Protein AF-A0A965CK87-F1 (afdb_monomer_lite)

Secondary structure (DSSP, 8-state):
-HHHHHHHHHHHHHHHHT-SS--HHHHHHHHHHHHHHHHHTT--HHHHHHHHHHHHHHHHHS---TTS-HHHHHHHHHHHHHHHHH-TT---

Radius of gyration: 13.01 Å; chains: 1; bounding box: 31×28×31 Å

Structure (mmCIF, N/CA/C/O backbone):
data_AF-A0A965CK87-F1
#
_entry.id   AF-A0A965CK87-F1
#
loop_
_atom_site.group_PDB
_atom_site.id
_atom_site.type_symbol
_atom_site.label_atom_id
_atom_site.label_alt_id
_atom_site.label_comp_id
_atom_site.label_asym_id
_atom_site.label_entity_id
_atom_site.label_seq_id
_atom_site.pdbx_PDB_ins_code
_atom_site.Cartn_x
_atom_site.Cartn_y
_atom_site.Cartn_z
_atom_site.occupancy
_atom_site.B_iso_or_equiv
_atom_site.auth_seq_id
_atom_site.auth_comp_id
_atom_site.auth_asym_id
_atom_site.auth_atom_id
_atom_site.pdbx_PDB_model_num
ATOM 1 N N . MET A 1 1 ? 18.235 2.327 -3.828 1.00 57.19 1 MET A N 1
ATOM 2 C CA . MET A 1 1 ? 16.949 2.241 -4.556 1.00 57.19 1 MET A CA 1
ATOM 3 C C . MET A 1 1 ? 15.930 1.413 -3.782 1.00 57.19 1 MET A C 1
ATOM 5 O O . MET A 1 1 ? 14.880 1.942 -3.448 1.00 57.19 1 MET A O 1
ATOM 9 N N . PHE A 1 2 ? 16.246 0.160 -3.425 1.00 71.00 2 PHE A N 1
ATOM 10 C CA . PHE A 1 2 ? 15.324 -0.690 -2.658 1.00 71.00 2 PHE A CA 1
ATOM 11 C C . PHE A 1 2 ? 15.146 -0.237 -1.195 1.00 71.00 2 PHE A C 1
ATOM 13 O O . PHE A 1 2 ? 14.025 -0.196 -0.710 1.00 71.00 2 PHE A O 1
ATOM 20 N N . GLU A 1 3 ? 16.214 0.203 -0.516 1.00 76.00 3 GLU A N 1
ATOM 21 C CA . GLU A 1 3 ? 16.126 0.726 0.865 1.00 76.00 3 GLU A CA 1
ATOM 22 C C . GLU A 1 3 ? 15.224 1.964 0.976 1.00 76.00 3 GLU A C 1
ATOM 24 O O . GLU A 1 3 ? 14.336 2.008 1.819 1.00 76.00 3 GLU A O 1
ATOM 29 N N . SER A 1 4 ? 15.358 2.927 0.058 1.00 80.19 4 SER A N 1
ATOM 30 C CA . SER A 1 4 ? 14.514 4.131 0.037 1.00 80.19 4 SER A CA 1
A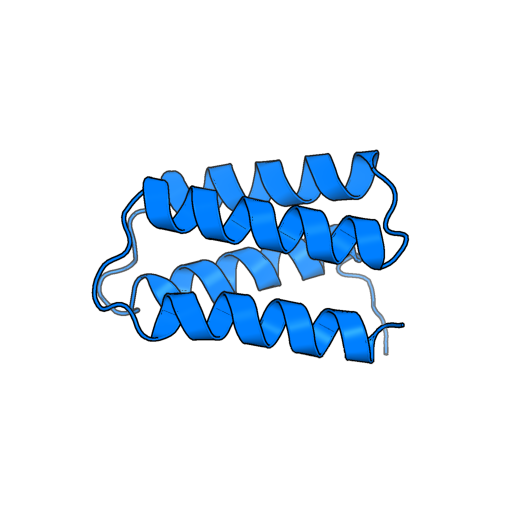TOM 31 C C . SER A 1 4 ? 13.032 3.828 -0.205 1.00 80.19 4 SER A C 1
ATOM 33 O O . SER A 1 4 ? 12.168 4.554 0.287 1.00 80.19 4 SER A O 1
ATOM 35 N N . LEU A 1 5 ? 12.728 2.765 -0.957 1.00 80.31 5 LEU A N 1
ATOM 36 C CA . LEU A 1 5 ? 11.362 2.278 -1.141 1.00 80.31 5 LEU A CA 1
ATOM 37 C C . LEU A 1 5 ? 10.856 1.594 0.135 1.00 80.31 5 LEU A C 1
ATOM 39 O O . LEU A 1 5 ? 9.757 1.904 0.595 1.00 80.31 5 LEU A O 1
ATOM 43 N N . SER A 1 6 ? 11.669 0.716 0.728 1.00 83.75 6 SER A N 1
ATOM 44 C CA . SER A 1 6 ? 11.356 0.021 1.980 1.00 83.75 6 SER A CA 1
ATOM 45 C C . SER A 1 6 ? 11.064 0.990 3.123 1.00 83.75 6 SER A C 1
ATOM 47 O O . SER A 1 6 ? 10.068 0.810 3.825 1.00 83.75 6 SER A O 1
ATOM 49 N N . ASP A 1 7 ? 11.858 2.050 3.279 1.00 86.00 7 ASP A N 1
ATOM 50 C CA . ASP A 1 7 ? 11.662 3.055 4.329 1.00 86.00 7 ASP A CA 1
ATOM 51 C C . ASP A 1 7 ? 10.360 3.839 4.134 1.00 86.00 7 ASP A C 1
ATOM 53 O O . ASP A 1 7 ? 9.592 4.043 5.079 1.00 86.00 7 ASP A O 1
ATOM 57 N N . ARG A 1 8 ? 10.058 4.234 2.891 1.00 84.94 8 ARG A N 1
ATOM 58 C CA . ARG A 1 8 ? 8.826 4.964 2.557 1.00 84.94 8 ARG A CA 1
ATOM 59 C C . ARG A 1 8 ? 7.586 4.105 2.753 1.00 84.94 8 ARG A C 1
ATOM 61 O O . ARG A 1 8 ? 6.636 4.555 3.393 1.00 84.94 8 ARG A O 1
ATOM 68 N N . LEU A 1 9 ? 7.599 2.870 2.250 1.00 83.06 9 LEU A N 1
ATOM 69 C CA . LEU A 1 9 ? 6.502 1.925 2.451 1.00 83.06 9 LEU A CA 1
ATOM 70 C C . LEU A 1 9 ? 6.306 1.639 3.940 1.00 83.06 9 LEU A C 1
ATOM 72 O O . LEU A 1 9 ? 5.182 1.731 4.426 1.00 83.06 9 LEU A O 1
ATOM 76 N N . SER A 1 10 ? 7.384 1.396 4.687 1.00 85.38 10 SER A N 1
ATOM 77 C CA . SER A 1 10 ? 7.316 1.182 6.136 1.00 85.38 10 SER A CA 1
ATOM 78 C C . SER A 1 10 ? 6.707 2.384 6.857 1.00 85.38 10 SER A C 1
ATOM 80 O O . SER A 1 10 ? 5.855 2.209 7.724 1.00 85.38 10 SER A O 1
ATOM 82 N N . GLY A 1 11 ? 7.078 3.611 6.480 1.00 86.50 11 GLY A N 1
ATOM 83 C CA . GLY A 1 11 ? 6.487 4.833 7.029 1.00 86.50 11 GLY A CA 1
ATOM 84 C C . GLY A 1 11 ? 4.977 4.934 6.787 1.00 86.50 11 GLY A C 1
ATOM 85 O O . GLY A 1 11 ? 4.215 5.176 7.726 1.00 86.50 11 GLY A O 1
ATOM 86 N N . ILE A 1 12 ? 4.535 4.690 5.549 1.00 85.06 12 ILE A N 1
ATOM 87 C CA . ILE A 1 12 ? 3.116 4.744 5.159 1.00 85.06 12 ILE A CA 1
ATOM 88 C C . ILE A 1 12 ? 2.308 3.667 5.896 1.00 85.06 12 ILE A C 1
ATOM 90 O O . ILE A 1 12 ? 1.248 3.943 6.460 1.00 85.06 12 ILE A O 1
ATOM 94 N N . LEU A 1 13 ? 2.828 2.442 5.937 1.00 81.69 13 LEU A N 1
ATOM 95 C CA . LEU A 1 13 ? 2.182 1.300 6.578 1.00 81.69 13 LEU A CA 1
ATOM 96 C C . LEU A 1 13 ? 2.125 1.442 8.108 1.00 81.69 13 LEU A C 1
ATOM 98 O O . LEU A 1 13 ? 1.106 1.126 8.723 1.00 81.69 13 LEU A O 1
ATOM 102 N N . ASN A 1 14 ? 3.168 1.999 8.730 1.00 84.00 14 ASN A N 1
ATOM 103 C CA . ASN A 1 14 ? 3.180 2.298 10.164 1.00 84.00 14 ASN A CA 1
ATOM 104 C C . ASN A 1 14 ? 2.163 3.378 10.557 1.00 84.00 14 ASN A C 1
ATOM 106 O O . ASN A 1 14 ? 1.637 3.363 11.671 1.00 84.00 14 ASN A O 1
ATOM 110 N N . ALA A 1 15 ? 1.861 4.323 9.664 1.00 82.94 15 ALA A N 1
ATOM 111 C CA . ALA A 1 15 ? 0.815 5.311 9.915 1.00 82.94 15 ALA A CA 1
ATOM 112 C C . ALA A 1 15 ? -0.582 4.664 9.961 1.00 82.94 15 ALA A C 1
ATOM 114 O O . ALA A 1 15 ? -1.420 5.065 10.772 1.00 82.94 15 ALA A O 1
ATOM 115 N N . LEU A 1 16 ? -0.817 3.631 9.144 1.00 77.12 16 LEU A N 1
ATOM 116 C CA . LEU A 1 16 ? -2.078 2.886 9.111 1.00 77.12 16 LEU A CA 1
ATOM 117 C C . LEU A 1 16 ? -2.280 2.000 10.346 1.00 77.12 16 LEU A C 1
ATOM 119 O O . LEU A 1 16 ? -3.397 1.897 10.845 1.00 77.12 16 LEU A O 1
ATOM 123 N N . THR A 1 17 ? -1.221 1.381 10.874 1.00 74.50 17 THR A N 1
ATOM 124 C CA . THR A 1 17 ? -1.314 0.484 12.045 1.00 74.50 17 THR A CA 1
ATOM 125 C C . THR A 1 17 ? -1.557 1.197 13.363 1.00 74.50 17 THR A C 1
ATOM 127 O O . THR A 1 17 ? -2.102 0.593 14.285 1.00 74.50 17 THR A O 1
ATOM 130 N N . ARG A 1 18 ? -1.196 2.480 13.465 1.00 76.44 18 ARG A N 1
ATOM 131 C CA . ARG A 1 18 ? -1.469 3.303 14.654 1.00 76.44 18 ARG A CA 1
ATOM 132 C C . ARG A 1 18 ? -2.939 3.707 14.788 1.00 76.44 18 ARG A C 1
ATOM 134 O O . ARG A 1 18 ? -3.325 4.232 15.829 1.00 76.44 18 ARG A O 1
ATOM 141 N N . ARG A 1 19 ? -3.758 3.492 13.755 1.00 68.00 19 ARG A N 1
ATOM 142 C CA . ARG A 1 19 ? -5.188 3.817 13.764 1.00 68.00 19 ARG A CA 1
ATOM 143 C C . ARG A 1 19 ? -6.002 2.595 14.194 1.00 68.00 19 ARG A C 1
ATOM 145 O O . ARG A 1 19 ? -5.829 1.506 13.658 1.00 68.00 19 ARG A O 1
ATOM 152 N N . GLY A 1 20 ? -6.892 2.779 15.174 1.00 66.19 20 GLY A N 1
ATOM 153 C CA . GLY A 1 20 ? -7.729 1.700 15.723 1.00 66.19 20 GLY A CA 1
ATOM 154 C C . GLY A 1 20 ? -8.832 1.217 14.773 1.00 66.19 20 GLY A C 1
ATOM 155 O O . GLY A 1 20 ? -9.209 0.050 14.813 1.00 66.19 20 GLY A O 1
ATOM 156 N N . ALA A 1 21 ? -9.307 2.094 13.888 1.00 71.62 21 ALA A N 1
ATOM 157 C CA . ALA A 1 21 ? -10.215 1.778 12.792 1.00 71.62 21 ALA A CA 1
ATOM 158 C C . ALA A 1 21 ? -9.723 2.482 11.524 1.00 71.62 21 ALA A C 1
ATOM 160 O O . ALA A 1 21 ? -9.191 3.591 11.605 1.00 71.62 21 ALA A O 1
ATOM 161 N N . LEU A 1 22 ? -9.883 1.834 10.371 1.00 74.12 22 LEU A N 1
ATOM 162 C CA . LEU A 1 22 ? -9.583 2.423 9.070 1.00 74.12 22 LEU A CA 1
ATOM 163 C C . LEU A 1 22 ? -10.879 2.608 8.297 1.00 74.12 22 LEU A C 1
ATOM 165 O O . LEU A 1 22 ? -11.668 1.672 8.176 1.00 74.12 22 LEU A O 1
ATOM 169 N N . SER A 1 23 ? -11.081 3.815 7.781 1.00 79.50 23 SER A N 1
ATOM 170 C CA . SER A 1 23 ? -12.114 4.086 6.789 1.00 79.50 23 SER A CA 1
ATOM 171 C C . SER A 1 23 ? -11.601 3.777 5.380 1.00 79.50 23 SER A C 1
ATOM 173 O O . SER A 1 23 ? -10.394 3.701 5.134 1.00 79.50 23 SER A O 1
ATOM 175 N N . GLU A 1 24 ? -12.518 3.659 4.422 1.00 80.38 24 GLU A N 1
ATOM 176 C CA . GLU A 1 24 ? -12.164 3.561 3.003 1.00 80.38 24 GLU A CA 1
ATOM 177 C C . GLU A 1 24 ? -11.332 4.773 2.538 1.00 80.38 24 GLU A C 1
ATOM 179 O O . GLU A 1 24 ? -10.401 4.644 1.741 1.00 80.38 24 GLU A O 1
ATOM 184 N N . GLU A 1 25 ? -11.615 5.959 3.081 1.00 84.50 25 GLU A N 1
ATOM 185 C CA . GLU A 1 25 ? -10.870 7.180 2.783 1.00 84.50 25 GLU A CA 1
ATOM 186 C C . GLU A 1 25 ? -9.407 7.094 3.245 1.00 84.50 25 GLU A C 1
ATOM 188 O O . GLU A 1 25 ? -8.503 7.493 2.504 1.00 84.50 25 GLU A O 1
ATOM 193 N N . ASP A 1 26 ? -9.157 6.502 4.416 1.00 82.31 26 ASP A N 1
ATOM 194 C CA . ASP A 1 26 ? -7.805 6.299 4.945 1.00 82.31 26 ASP A CA 1
ATOM 195 C C . ASP A 1 26 ? -6.989 5.344 4.070 1.00 82.31 26 ASP A C 1
ATOM 197 O O . ASP A 1 26 ? -5.825 5.616 3.758 1.00 82.31 26 ASP A O 1
ATOM 201 N N . VAL A 1 27 ? -7.613 4.248 3.628 1.00 81.62 27 VAL A N 1
ATOM 202 C CA . VAL A 1 27 ? -7.001 3.292 2.693 1.00 81.62 27 VAL A CA 1
ATOM 203 C C . VAL A 1 27 ? -6.668 3.996 1.379 1.00 81.62 27 VAL A C 1
ATOM 205 O O . VAL A 1 27 ? -5.550 3.893 0.874 1.00 81.62 27 VAL A O 1
ATOM 208 N N . ASN A 1 28 ? -7.600 4.791 0.853 1.00 85.81 28 ASN A N 1
ATOM 209 C CA . ASN A 1 28 ? -7.399 5.558 -0.372 1.00 85.81 28 ASN A CA 1
ATOM 210 C C . ASN A 1 28 ? -6.261 6.573 -0.260 1.00 85.81 28 ASN A C 1
ATOM 212 O O . ASN A 1 28 ? -5.493 6.738 -1.211 1.00 85.81 28 ASN A O 1
ATOM 216 N N . ALA A 1 29 ? -6.138 7.249 0.882 1.00 87.81 29 ALA A N 1
ATOM 217 C CA . ALA A 1 29 ? -5.047 8.176 1.142 1.00 87.81 29 ALA A CA 1
ATOM 218 C C . ALA A 1 29 ? -3.693 7.461 1.169 1.00 87.81 29 ALA A C 1
ATOM 220 O O . ALA A 1 29 ? -2.773 7.887 0.472 1.00 87.81 29 ALA A O 1
ATOM 221 N N . ALA A 1 30 ? -3.588 6.339 1.881 1.00 85.94 30 ALA A N 1
ATOM 222 C CA . ALA A 1 30 ? -2.352 5.568 1.930 1.00 85.94 30 ALA A CA 1
ATOM 223 C C . ALA A 1 30 ? -1.956 5.002 0.559 1.00 85.94 30 ALA A C 1
ATOM 225 O O . ALA A 1 30 ? -0.794 5.095 0.171 1.00 85.94 30 ALA A O 1
ATOM 226 N N . LEU A 1 31 ? -2.914 4.498 -0.225 1.00 88.12 31 LEU A N 1
ATOM 227 C CA . LEU A 1 31 ? -2.648 3.999 -1.578 1.00 88.12 31 LEU A CA 1
ATOM 228 C C . LEU A 1 31 ? -2.110 5.079 -2.523 1.00 88.12 31 LEU A C 1
ATOM 230 O O . LEU A 1 31 ? -1.298 4.774 -3.398 1.00 88.12 31 LEU A O 1
ATOM 234 N N . ARG A 1 32 ? -2.517 6.343 -2.348 1.00 92.12 32 ARG A N 1
ATOM 235 C CA . ARG A 1 32 ? -1.943 7.464 -3.109 1.00 92.12 32 ARG A CA 1
ATOM 236 C C . ARG A 1 32 ? -0.465 7.668 -2.784 1.00 92.12 32 ARG A C 1
ATOM 238 O O . ARG A 1 32 ? 0.318 7.887 -3.704 1.00 92.12 32 ARG A O 1
ATOM 245 N N . GLU A 1 33 ? -0.080 7.557 -1.514 1.00 90.12 33 GLU A N 1
ATOM 246 C CA . GLU A 1 33 ? 1.330 7.650 -1.115 1.00 90.12 33 GLU A CA 1
ATOM 247 C C . GLU A 1 33 ? 2.150 6.459 -1.606 1.00 90.12 33 GLU A C 1
ATOM 249 O O . GLU A 1 33 ? 3.242 6.646 -2.137 1.00 90.12 33 GLU A O 1
ATOM 254 N N . VAL A 1 34 ? 1.602 5.244 -1.514 1.00 89.44 34 VAL A N 1
ATOM 255 C CA . VAL A 1 34 ? 2.247 4.038 -2.054 1.00 89.44 34 VAL A CA 1
ATOM 256 C C . VAL A 1 34 ? 2.490 4.193 -3.553 1.00 89.44 34 VAL A C 1
ATOM 258 O O . VAL A 1 34 ? 3.595 3.945 -4.028 1.00 89.44 34 VAL A O 1
ATOM 261 N N . ARG A 1 35 ? 1.494 4.683 -4.301 1.00 92.19 35 ARG A N 1
ATOM 262 C CA . ARG A 1 35 ? 1.634 4.957 -5.735 1.00 92.19 35 ARG A CA 1
ATOM 263 C C . ARG A 1 35 ? 2.773 5.933 -6.029 1.00 92.19 35 ARG A C 1
ATOM 265 O O . ARG A 1 35 ? 3.545 5.684 -6.950 1.00 92.19 35 ARG A O 1
ATOM 272 N N . ARG A 1 36 ? 2.876 7.032 -5.271 1.00 92.31 36 ARG A N 1
ATOM 273 C CA . ARG A 1 36 ? 3.979 7.996 -5.415 1.00 92.31 36 ARG A CA 1
ATOM 274 C C . ARG A 1 36 ? 5.328 7.336 -5.155 1.00 92.31 36 ARG A C 1
ATOM 276 O O . ARG A 1 36 ? 6.214 7.447 -5.992 1.00 92.31 36 ARG A O 1
ATOM 283 N N . ALA A 1 37 ? 5.449 6.597 -4.054 1.00 90.62 37 ALA A N 1
ATOM 284 C CA . ALA A 1 37 ? 6.686 5.918 -3.681 1.00 90.62 37 ALA A CA 1
ATOM 285 C C . ALA A 1 37 ? 7.149 4.908 -4.744 1.00 90.62 37 ALA A C 1
ATOM 287 O O . ALA A 1 37 ? 8.339 4.837 -5.029 1.00 90.62 37 ALA A O 1
ATOM 288 N N . LEU A 1 38 ? 6.220 4.166 -5.356 1.00 89.94 38 LEU A N 1
ATOM 289 C CA . LEU A 1 38 ? 6.541 3.221 -6.428 1.00 89.94 38 LEU A CA 1
ATOM 290 C C . LEU A 1 38 ? 7.012 3.933 -7.706 1.00 89.94 38 LEU A C 1
ATOM 292 O O . LEU A 1 38 ? 7.990 3.507 -8.310 1.00 89.94 38 LEU A O 1
ATOM 296 N N . ILE A 1 39 ? 6.362 5.033 -8.099 1.00 91.75 39 ILE A N 1
ATOM 297 C CA . ILE A 1 39 ? 6.774 5.822 -9.274 1.00 91.75 39 ILE A CA 1
ATOM 298 C C . ILE A 1 39 ? 8.152 6.459 -9.049 1.00 91.75 39 ILE A C 1
ATOM 300 O O . ILE A 1 39 ? 8.988 6.436 -9.943 1.00 91.75 39 ILE A O 1
ATOM 304 N N . GLU A 1 40 ? 8.407 6.997 -7.854 1.00 90.25 40 GLU A N 1
ATOM 305 C CA . GLU A 1 40 ? 9.713 7.564 -7.482 1.00 90.25 40 GLU A CA 1
ATOM 306 C C . GLU A 1 40 ? 10.832 6.514 -7.417 1.00 90.25 40 GLU A C 1
ATOM 308 O O . GLU A 1 40 ? 12.007 6.865 -7.481 1.00 90.25 40 GLU A O 1
ATOM 313 N N . ALA A 1 41 ? 10.478 5.236 -7.280 1.00 89.31 41 ALA A N 1
ATOM 314 C CA . ALA A 1 41 ? 11.407 4.113 -7.303 1.00 89.31 41 ALA A CA 1
ATOM 315 C C . ALA A 1 41 ? 11.587 3.512 -8.712 1.00 89.31 41 ALA A C 1
ATOM 317 O O . ALA A 1 41 ? 12.022 2.369 -8.824 1.00 89.31 41 ALA A O 1
ATOM 318 N N . ASP A 1 42 ? 11.235 4.258 -9.766 1.00 91.12 42 ASP A N 1
ATOM 319 C CA . ASP A 1 42 ? 11.292 3.847 -11.177 1.00 91.12 42 ASP A CA 1
ATOM 320 C C . ASP A 1 42 ? 10.543 2.535 -11.486 1.00 91.12 42 ASP A C 1
ATOM 322 O O . ASP A 1 42 ? 10.898 1.789 -12.402 1.00 91.12 42 ASP A O 1
ATOM 326 N N . VAL A 1 43 ? 9.470 2.236 -10.745 1.00 90.44 43 VAL A N 1
ATOM 327 C CA . VAL A 1 43 ? 8.595 1.099 -11.060 1.00 90.44 43 VAL A CA 1
ATOM 328 C C . VAL A 1 43 ? 7.718 1.448 -12.263 1.00 90.44 43 VAL A C 1
ATOM 330 O O . VAL A 1 43 ? 7.113 2.522 -12.329 1.00 90.44 43 VAL A O 1
ATOM 333 N N . ALA A 1 44 ? 7.615 0.518 -13.214 1.00 92.69 44 ALA A N 1
ATOM 334 C CA . ALA A 1 44 ? 6.846 0.704 -14.438 1.00 92.69 44 ALA A CA 1
ATOM 335 C C . ALA A 1 44 ? 5.361 1.016 -14.150 1.00 92.69 44 ALA A C 1
ATOM 337 O O . ALA A 1 44 ? 4.731 0.428 -13.269 1.00 92.69 44 ALA A O 1
ATOM 338 N N . LEU A 1 45 ? 4.792 1.987 -14.874 1.00 92.88 45 LEU A N 1
ATOM 339 C CA . LEU A 1 45 ? 3.475 2.557 -14.561 1.00 92.88 45 LEU A CA 1
ATOM 340 C C . LEU A 1 45 ? 2.330 1.535 -14.655 1.00 92.88 45 LEU A C 1
ATOM 342 O O . LEU A 1 45 ? 1.351 1.629 -13.915 1.00 92.88 45 LEU A O 1
ATOM 346 N N . ASP A 1 46 ? 2.439 0.583 -15.572 1.00 93.25 46 ASP A N 1
ATOM 347 C CA . ASP A 1 46 ? 1.548 -0.567 -15.719 1.00 93.25 46 ASP A CA 1
ATOM 348 C C . ASP A 1 46 ? 1.573 -1.469 -14.475 1.00 93.25 46 ASP A C 1
ATOM 350 O O . ASP A 1 46 ? 0.510 -1.805 -13.944 1.00 93.25 46 ASP A O 1
ATOM 354 N N . VAL A 1 47 ? 2.767 -1.760 -13.950 1.00 91.88 47 VAL A N 1
ATOM 355 C CA . VAL A 1 47 ? 2.960 -2.507 -12.699 1.00 91.88 47 VAL A CA 1
ATOM 356 C C . VAL A 1 47 ? 2.367 -1.740 -11.522 1.00 91.88 47 VAL A C 1
ATOM 358 O O . VAL A 1 47 ? 1.593 -2.307 -10.754 1.00 91.88 47 VAL A O 1
ATOM 361 N N . VAL A 1 48 ? 2.647 -0.437 -11.407 1.00 93.19 48 VAL A N 1
ATOM 362 C CA . VAL A 1 48 ? 2.109 0.397 -10.321 1.00 93.19 48 VAL A CA 1
ATOM 363 C C . VAL A 1 48 ? 0.582 0.413 -10.332 1.00 93.19 48 VAL A C 1
ATOM 365 O O . VAL A 1 48 ? -0.031 0.265 -9.277 1.00 93.19 48 VAL A O 1
ATOM 368 N N . ARG A 1 49 ? -0.045 0.576 -11.504 1.00 93.44 49 ARG A N 1
ATOM 369 C CA . ARG A 1 49 ? -1.512 0.580 -11.635 1.00 93.44 49 ARG A CA 1
ATOM 370 C C . ARG A 1 49 ? -2.104 -0.751 -11.186 1.00 93.44 49 ARG A C 1
ATOM 372 O O . ARG A 1 49 ? -2.909 -0.758 -10.258 1.00 93.44 49 ARG A O 1
ATOM 379 N N . SER A 1 50 ? -1.628 -1.851 -11.772 1.00 92.94 50 SER A N 1
ATOM 380 C CA . SER A 1 50 ? -2.075 -3.210 -11.442 1.00 92.94 50 SER A CA 1
ATOM 381 C C . SER A 1 50 ? -1.922 -3.510 -9.948 1.00 92.94 50 SER A C 1
ATOM 383 O O . SER A 1 50 ? -2.859 -3.980 -9.303 1.00 92.94 50 SER A O 1
ATOM 385 N N . PHE A 1 51 ? -0.775 -3.149 -9.370 1.00 92.75 51 PHE A N 1
ATOM 386 C CA . PHE A 1 51 ? -0.504 -3.285 -7.944 1.00 92.75 51 PHE A CA 1
ATOM 387 C C . PHE A 1 51 ? -1.526 -2.520 -7.093 1.00 92.75 51 PHE A C 1
ATOM 389 O O . PHE A 1 51 ? -2.175 -3.098 -6.220 1.00 92.75 51 PHE A O 1
ATOM 396 N N . THR A 1 52 ? -1.709 -1.221 -7.349 1.00 92.12 52 THR A N 1
ATOM 397 C CA . THR A 1 52 ? -2.604 -0.386 -6.533 1.00 92.12 52 THR A CA 1
ATOM 398 C C . THR A 1 52 ? -4.072 -0.787 -6.648 1.00 92.12 52 THR A C 1
ATOM 400 O O . THR A 1 52 ? -4.799 -0.683 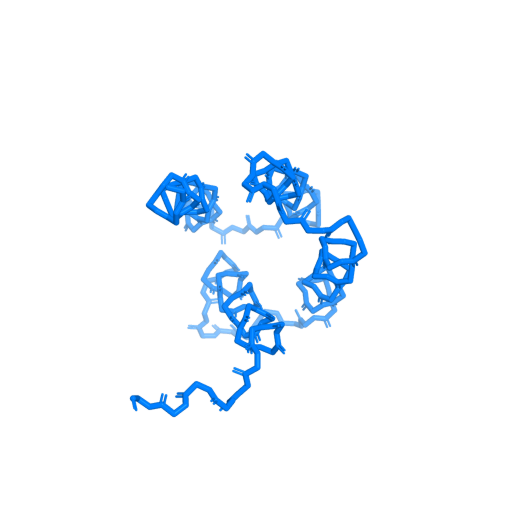-5.658 1.00 92.12 52 THR A O 1
ATOM 403 N N . ASP A 1 53 ? -4.495 -1.273 -7.816 1.00 91.88 53 ASP A N 1
ATOM 404 C CA . ASP A 1 53 ? -5.864 -1.731 -8.054 1.00 91.88 53 ASP A CA 1
ATOM 405 C C . ASP A 1 53 ? -6.142 -3.034 -7.286 1.00 91.88 53 ASP A C 1
ATOM 407 O O . ASP A 1 53 ? -7.129 -3.113 -6.552 1.00 91.88 53 ASP A O 1
ATOM 411 N N . LYS A 1 54 ? -5.212 -4.002 -7.332 1.00 90.75 54 LYS A N 1
ATOM 412 C CA . LYS A 1 54 ? -5.293 -5.250 -6.549 1.00 90.75 54 LYS A CA 1
ATOM 413 C C . LYS A 1 54 ? -5.341 -4.994 -5.041 1.00 90.75 54 LYS A C 1
ATOM 415 O O . LYS A 1 54 ? -6.127 -5.624 -4.332 1.00 90.75 54 LYS A O 1
ATOM 420 N N . VAL A 1 55 ? -4.506 -4.082 -4.527 1.00 89.62 55 VAL A N 1
ATOM 421 C CA . VAL A 1 55 ? -4.506 -3.751 -3.090 1.00 89.62 55 VAL A CA 1
ATOM 422 C C . VAL A 1 55 ? -5.826 -3.091 -2.691 1.00 89.62 55 VAL A C 1
ATOM 424 O O . VAL A 1 55 ? -6.392 -3.459 -1.666 1.00 89.62 55 VAL A O 1
ATOM 427 N N . ARG A 1 56 ? -6.343 -2.153 -3.495 1.00 87.50 56 ARG A N 1
ATOM 428 C CA . ARG A 1 56 ? -7.632 -1.485 -3.250 1.00 87.50 56 ARG A CA 1
ATOM 429 C C . ARG A 1 56 ? -8.780 -2.482 -3.163 1.00 87.50 56 ARG A C 1
ATOM 431 O O . ARG A 1 56 ? -9.532 -2.445 -2.194 1.00 87.50 56 ARG A O 1
ATOM 438 N N . GLU A 1 57 ? -8.902 -3.362 -4.152 1.00 87.44 57 GLU A N 1
ATOM 439 C CA . GLU A 1 57 ? -9.973 -4.358 -4.215 1.00 87.44 57 GLU A CA 1
ATOM 440 C C . GLU A 1 57 ? -9.980 -5.246 -2.964 1.00 87.44 57 GLU A C 1
ATOM 442 O O . GLU A 1 57 ? -11.016 -5.439 -2.330 1.00 87.44 57 GLU A O 1
ATOM 447 N N . ARG A 1 58 ? -8.800 -5.713 -2.544 1.00 85.56 58 ARG A N 1
ATOM 448 C CA . ARG A 1 58 ? -8.655 -6.560 -1.356 1.00 85.56 58 ARG A CA 1
ATOM 449 C C . ARG A 1 58 ? -8.861 -5.797 -0.047 1.00 85.56 58 ARG A C 1
ATOM 451 O O . ARG A 1 58 ? -9.431 -6.356 0.882 1.00 85.56 58 ARG A O 1
ATOM 458 N N . ALA A 1 59 ? -8.414 -4.545 0.041 1.00 80.81 59 ALA A N 1
ATOM 459 C CA . ALA A 1 59 ? -8.492 -3.745 1.266 1.00 80.81 59 ALA A CA 1
ATOM 460 C C . ALA A 1 59 ? -9.894 -3.192 1.549 1.00 80.81 59 ALA A C 1
ATOM 462 O O . ALA A 1 59 ? -10.240 -3.009 2.712 1.00 80.81 59 ALA A O 1
ATOM 463 N N . VAL A 1 60 ? -10.691 -2.934 0.508 1.00 76.88 60 VAL A N 1
ATOM 464 C CA . VAL A 1 60 ? -12.087 -2.483 0.643 1.00 76.88 60 VAL A CA 1
ATOM 465 C C . VAL A 1 60 ? -13.057 -3.671 0.667 1.00 76.88 60 VAL A C 1
ATOM 467 O O . VAL A 1 60 ? -14.070 -3.617 1.357 1.00 76.88 60 VAL A O 1
ATOM 470 N N . GLY A 1 61 ? -12.750 -4.751 -0.062 1.00 65.94 61 GLY A N 1
ATOM 471 C CA . GLY A 1 61 ? -13.640 -5.904 -0.228 1.00 65.94 61 GLY A CA 1
ATOM 472 C C . GLY A 1 61 ? -13.502 -7.023 0.809 1.00 65.94 61 GLY A C 1
ATOM 473 O O . GLY A 1 61 ? -14.423 -7.828 0.935 1.00 65.94 61 GLY A O 1
ATOM 474 N N . GLN A 1 62 ? -12.391 -7.118 1.552 1.00 61.66 62 GLN A N 1
ATOM 475 C CA . GLN A 1 62 ? -12.272 -8.109 2.628 1.00 61.66 62 GLN A CA 1
ATOM 476 C C . GLN A 1 62 ? -12.834 -7.558 3.938 1.00 61.66 62 GLN A C 1
ATOM 478 O O . GLN A 1 62 ? -12.335 -6.566 4.469 1.00 61.66 62 GLN A O 1
ATOM 483 N N . GLU A 1 63 ? -13.828 -8.249 4.506 1.00 54.41 63 GLU A N 1
ATOM 484 C CA . GLU A 1 63 ? -14.188 -8.069 5.912 1.00 54.41 63 GLU A CA 1
ATOM 485 C C . GLU A 1 63 ? -12.929 -8.260 6.764 1.00 54.41 63 GLU A C 1
ATOM 487 O O . GLU A 1 63 ? -12.305 -9.326 6.761 1.00 54.41 63 GLU A O 1
ATOM 492 N N . VAL A 1 64 ? -12.532 -7.204 7.476 1.00 57.44 64 VAL A N 1
ATOM 493 C CA . VAL A 1 64 ? -11.397 -7.235 8.398 1.00 57.44 64 VAL A CA 1
ATOM 494 C C . VAL A 1 64 ? -11.645 -8.362 9.399 1.00 57.44 64 VAL A C 1
ATOM 496 O O . VAL A 1 64 ? -12.589 -8.320 10.190 1.00 57.44 64 VAL A O 1
ATOM 499 N N . VAL A 1 65 ? -10.817 -9.405 9.332 1.00 57.50 65 VAL A N 1
ATOM 500 C CA . VAL A 1 65 ? -10.955 -10.595 10.174 1.00 57.50 65 VAL A CA 1
ATOM 501 C C . VAL A 1 65 ? -10.917 -10.163 11.643 1.00 57.50 65 VAL A C 1
ATOM 503 O O . VAL A 1 65 ? -9.997 -9.461 12.055 1.00 57.50 65 VAL A O 1
ATOM 506 N N . LYS A 1 66 ? -11.899 -10.603 12.444 1.00 55.66 66 LYS A N 1
ATOM 507 C CA . LYS A 1 66 ? -12.130 -10.176 13.845 1.00 55.66 66 LYS A CA 1
ATOM 508 C C . LYS A 1 66 ? -10.919 -10.294 14.7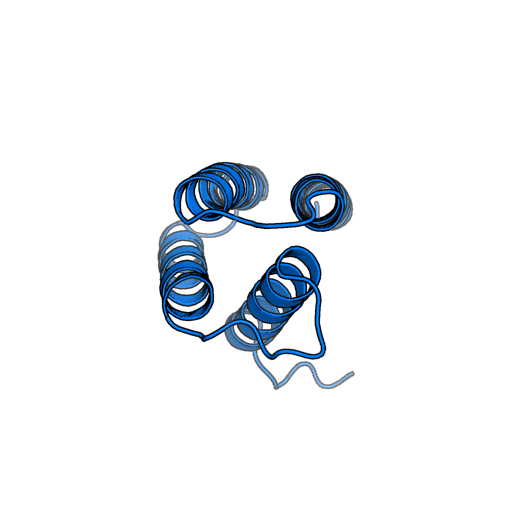92 1.00 55.66 66 LYS A C 1
ATOM 510 O O . LYS A 1 66 ? -10.972 -9.766 15.897 1.00 55.66 66 LYS A O 1
ATOM 515 N N . SER A 1 67 ? -9.860 -10.998 14.398 1.00 61.12 67 SER A N 1
ATOM 516 C CA . SER A 1 67 ? -8.647 -11.240 15.186 1.00 61.12 67 SER A CA 1
ATOM 517 C C . SER A 1 67 ? -7.461 -10.332 14.834 1.00 61.12 67 SER A C 1
ATOM 519 O O . SER A 1 67 ? -6.411 -10.456 15.461 1.00 61.12 67 SER A O 1
ATOM 521 N N . VAL A 1 68 ? -7.593 -9.434 13.852 1.00 69.38 68 VAL A N 1
ATOM 522 C CA . VAL A 1 68 ? -6.480 -8.626 13.333 1.00 69.38 68 VAL A CA 1
ATOM 523 C C . VAL A 1 68 ? -6.895 -7.158 13.266 1.00 69.38 68 VAL A C 1
ATOM 525 O O . VAL A 1 68 ? -8.013 -6.843 12.861 1.00 69.38 68 VAL A O 1
ATOM 528 N N . THR A 1 69 ? -6.015 -6.234 13.664 1.00 76.69 69 THR A N 1
ATOM 529 C CA . THR A 1 69 ? -6.340 -4.805 13.550 1.00 76.69 69 THR A CA 1
ATOM 530 C C . THR A 1 69 ? -6.437 -4.403 12.071 1.00 76.69 69 THR A C 1
ATOM 532 O O . THR A 1 69 ? -5.670 -4.918 11.250 1.00 76.69 69 THR A O 1
ATOM 535 N N . PRO A 1 70 ? -7.330 -3.466 11.699 1.00 77.44 70 PRO A N 1
ATOM 536 C CA . PRO A 1 70 ? -7.499 -3.040 10.307 1.00 77.44 70 PRO A CA 1
ATOM 537 C C . PRO A 1 70 ? -6.186 -2.631 9.630 1.00 77.44 70 PRO A C 1
ATOM 539 O O . PRO A 1 70 ? -5.920 -3.027 8.499 1.00 77.44 70 PRO A O 1
ATOM 542 N N . GLY A 1 71 ? -5.314 -1.907 10.339 1.00 79.19 71 GLY A N 1
ATOM 543 C CA . GLY A 1 71 ? -4.007 -1.521 9.803 1.00 79.19 71 GLY A CA 1
ATOM 544 C C . GLY A 1 71 ? -3.085 -2.704 9.516 1.00 79.19 71 GLY A C 1
ATOM 545 O O . GLY A 1 71 ? -2.423 -2.716 8.483 1.00 79.19 71 GLY A O 1
ATOM 546 N N . GLN A 1 72 ? -3.079 -3.729 10.372 1.00 81.25 72 GLN A N 1
ATOM 547 C CA . GLN A 1 72 ? -2.291 -4.944 10.141 1.00 81.25 72 GLN A CA 1
ATOM 548 C C . GLN A 1 72 ? -2.833 -5.757 8.955 1.00 81.25 72 GLN A C 1
ATOM 550 O O . GLN A 1 72 ? -2.051 -6.310 8.183 1.00 81.25 72 GLN A O 1
ATOM 555 N N . MET A 1 73 ? -4.153 -5.766 8.740 1.00 82.75 73 MET A N 1
ATOM 556 C CA . MET A 1 73 ? -4.743 -6.376 7.543 1.00 82.75 73 MET A CA 1
ATOM 557 C C . MET A 1 73 ? -4.303 -5.674 6.257 1.00 82.75 73 MET A C 1
ATOM 559 O O . MET A 1 73 ? -3.951 -6.349 5.294 1.00 82.75 73 MET A O 1
ATOM 563 N N . VAL A 1 74 ? -4.246 -4.340 6.241 1.00 82.00 74 VAL A N 1
ATOM 564 C CA . VAL A 1 74 ? -3.760 -3.605 5.061 1.00 82.00 74 VAL A CA 1
ATOM 565 C C . VAL A 1 74 ? -2.288 -3.912 4.777 1.00 82.00 74 VAL A C 1
ATOM 567 O O . VAL A 1 74 ? -1.935 -4.133 3.621 1.00 82.00 74 VAL A O 1
ATOM 570 N N . ILE A 1 75 ? -1.440 -3.999 5.810 1.00 84.88 75 ILE A N 1
ATOM 571 C CA . ILE A 1 75 ? -0.036 -4.417 5.644 1.00 84.88 75 ILE A CA 1
ATOM 572 C C . ILE A 1 75 ? 0.049 -5.790 4.988 1.00 84.88 75 ILE A C 1
ATOM 574 O O . ILE A 1 75 ? 0.795 -5.964 4.025 1.00 84.88 75 ILE A O 1
ATOM 578 N N . LYS A 1 76 ? -0.727 -6.753 5.493 1.00 85.75 76 LYS A N 1
ATOM 579 C CA . LYS A 1 76 ? -0.763 -8.102 4.935 1.00 85.75 76 LYS A CA 1
ATOM 580 C C . LYS A 1 76 ? -1.165 -8.078 3.460 1.00 85.75 76 LYS A C 1
ATOM 582 O O . LYS A 1 76 ? -0.472 -8.657 2.638 1.00 85.75 76 LYS A O 1
ATOM 587 N N . ILE A 1 77 ? -2.237 -7.365 3.116 1.00 88.12 77 ILE A N 1
ATOM 588 C CA . ILE A 1 77 ? -2.716 -7.264 1.732 1.00 88.12 77 ILE A CA 1
ATOM 589 C C . ILE A 1 77 ? -1.631 -6.682 0.821 1.00 88.12 77 ILE A C 1
ATOM 591 O O . ILE A 1 77 ? -1.399 -7.205 -0.265 1.00 88.12 77 ILE A O 1
ATOM 595 N N . VAL A 1 78 ? -0.953 -5.619 1.259 1.00 88.19 78 VAL A N 1
ATOM 596 C CA . VAL A 1 78 ? 0.155 -5.014 0.510 1.00 88.19 78 VAL A CA 1
ATOM 597 C C . VAL A 1 78 ? 1.287 -6.022 0.306 1.00 88.19 78 VAL A C 1
ATOM 599 O O . VAL A 1 78 ? 1.782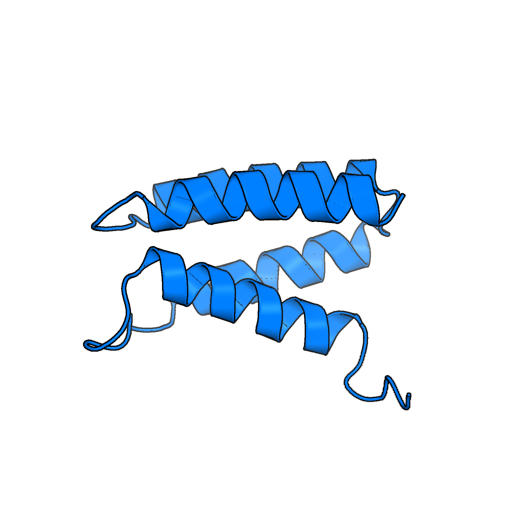 -6.140 -0.810 1.00 88.19 78 VAL A O 1
ATOM 602 N N . ASN A 1 79 ? 1.667 -6.773 1.343 1.00 87.81 79 ASN A N 1
ATOM 603 C CA . ASN A 1 79 ? 2.690 -7.814 1.242 1.00 87.81 79 ASN A CA 1
ATOM 604 C C . ASN A 1 79 ? 2.284 -8.927 0.262 1.00 87.81 79 ASN A C 1
ATOM 606 O O . ASN A 1 79 ? 3.045 -9.229 -0.651 1.00 87.81 79 ASN A O 1
ATOM 610 N N . ASP A 1 80 ? 1.068 -9.462 0.386 1.00 88.94 80 ASP A N 1
ATOM 611 C CA . ASP A 1 80 ? 0.557 -10.527 -0.482 1.00 88.94 80 ASP A CA 1
ATOM 612 C C . ASP A 1 80 ? 0.564 -10.092 -1.958 1.00 88.94 80 ASP A C 1
ATOM 614 O O . ASP A 1 80 ? 0.929 -10.864 -2.843 1.00 88.94 80 ASP A O 1
ATOM 618 N N . VAL A 1 81 ? 0.183 -8.839 -2.240 1.00 89.69 81 VAL A N 1
ATOM 619 C CA . VAL A 1 81 ? 0.213 -8.295 -3.606 1.00 89.69 81 VAL A CA 1
ATOM 620 C C . VAL A 1 81 ? 1.647 -8.017 -4.068 1.00 89.69 81 VAL A C 1
ATOM 622 O O . VAL A 1 81 ? 1.934 -8.185 -5.252 1.00 89.69 81 VAL A O 1
ATOM 625 N N . LEU A 1 82 ? 2.567 -7.629 -3.177 1.00 87.56 82 LEU A N 1
ATOM 626 C CA . LEU A 1 82 ? 3.986 -7.468 -3.523 1.00 87.56 82 LEU A CA 1
ATOM 627 C C . LEU A 1 82 ? 4.603 -8.806 -3.928 1.00 87.56 82 LEU A C 1
ATOM 629 O O . LEU A 1 82 ? 5.261 -8.866 -4.961 1.00 87.56 82 LEU A O 1
ATO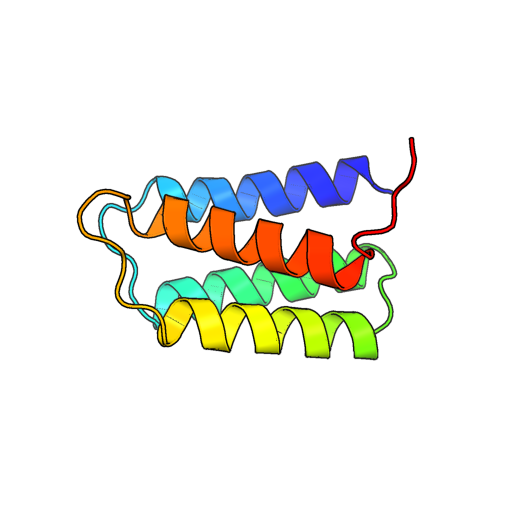M 633 N N . VAL A 1 83 ? 4.347 -9.869 -3.163 1.00 87.88 83 VAL A N 1
ATOM 634 C CA . VAL A 1 83 ? 4.809 -11.229 -3.482 1.00 87.88 83 VAL A CA 1
ATOM 635 C C . VAL A 1 83 ? 4.228 -11.699 -4.817 1.00 87.88 83 VAL A C 1
ATOM 637 O O . VAL A 1 83 ? 4.965 -12.194 -5.663 1.00 87.88 83 VAL A O 1
ATOM 640 N N . ASP A 1 84 ? 2.933 -11.475 -5.054 1.00 88.31 84 ASP A N 1
ATOM 641 C CA . ASP A 1 84 ? 2.283 -11.788 -6.336 1.00 88.31 84 ASP A CA 1
ATOM 642 C C . ASP A 1 84 ? 2.897 -11.007 -7.512 1.00 88.31 84 ASP A C 1
ATOM 644 O O . ASP A 1 84 ? 3.085 -11.542 -8.601 1.00 88.31 84 ASP A O 1
ATOM 648 N N . THR A 1 85 ? 3.250 -9.738 -7.293 1.00 86.00 85 THR A N 1
ATOM 649 C CA . THR A 1 85 ? 3.799 -8.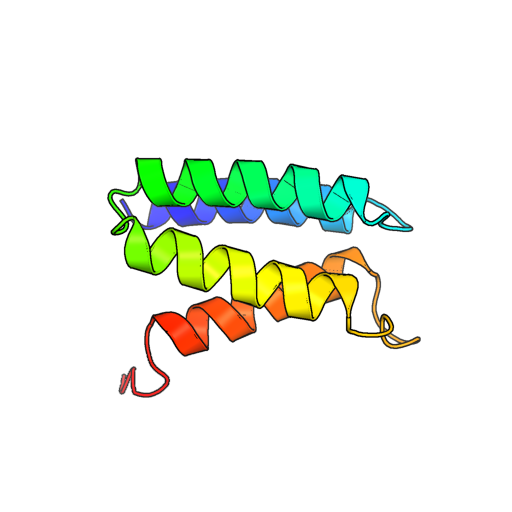855 -8.337 1.00 86.00 85 THR A CA 1
ATOM 650 C C . THR A 1 85 ? 5.261 -9.159 -8.656 1.00 86.00 85 THR A C 1
ATOM 652 O O . THR A 1 85 ? 5.665 -9.070 -9.812 1.00 86.00 85 THR A O 1
ATOM 655 N N . LEU A 1 86 ? 6.058 -9.509 -7.645 1.00 83.12 86 LEU A N 1
ATOM 656 C CA . LEU A 1 86 ? 7.470 -9.873 -7.801 1.00 83.12 86 LEU A CA 1
ATOM 657 C C . LEU A 1 86 ? 7.656 -11.337 -8.231 1.00 83.12 86 LEU A C 1
ATOM 659 O O . LEU A 1 86 ? 8.756 -11.721 -8.621 1.00 83.12 86 LEU A O 1
ATOM 663 N N . GLY A 1 87 ? 6.577 -12.121 -8.213 1.00 77.50 87 GLY A N 1
ATOM 664 C CA . GLY A 1 87 ? 6.572 -13.536 -8.538 1.00 77.50 87 GLY A CA 1
ATOM 665 C C . GLY A 1 87 ? 6.857 -14.402 -7.312 1.00 77.50 87 GLY A C 1
ATOM 666 O O . GLY A 1 87 ? 7.754 -14.143 -6.514 1.00 77.50 87 GLY A O 1
ATOM 667 N N . SER A 1 88 ? 6.102 -15.492 -7.197 1.00 61.75 88 SER A N 1
ATOM 668 C CA . SER A 1 88 ? 6.269 -16.539 -6.180 1.00 61.75 88 SER A CA 1
ATOM 669 C C . SER A 1 88 ? 7.504 -17.427 -6.394 1.00 61.75 88 SER A C 1
ATOM 671 O O . SER A 1 88 ? 7.750 -18.324 -5.596 1.00 61.75 88 SER A O 1
ATOM 673 N N . ASP A 1 89 ? 8.259 -17.182 -7.468 1.00 53.56 89 ASP A N 1
ATOM 674 C CA . ASP A 1 89 ? 9.410 -17.972 -7.925 1.00 53.56 89 ASP A CA 1
ATOM 675 C C . ASP A 1 89 ? 10.749 -17.303 -7.578 1.00 53.56 89 ASP A C 1
ATOM 677 O O . ASP A 1 89 ? 11.767 -17.531 -8.232 1.00 53.56 89 ASP A O 1
ATOM 681 N N . ALA A 1 90 ? 10.770 -16.475 -6.528 1.00 50.97 90 ALA A N 1
ATOM 682 C CA . ALA A 1 90 ? 12.012 -16.096 -5.867 1.00 50.97 90 ALA A CA 1
ATOM 683 C C . ALA A 1 90 ? 12.606 -17.342 -5.182 1.00 50.97 90 ALA A C 1
ATOM 685 O O . ALA A 1 90 ? 12.538 -17.506 -3.964 1.00 50.97 90 ALA A O 1
ATOM 686 N N . ALA A 1 91 ? 13.133 -18.261 -5.993 1.00 41.91 91 ALA A N 1
ATOM 687 C CA . ALA A 1 91 ? 14.059 -19.274 -5.537 1.00 41.91 91 ALA A CA 1
ATOM 688 C C . ALA A 1 91 ? 15.259 -18.545 -4.900 1.00 41.91 91 ALA A C 1
ATOM 690 O O . ALA A 1 91 ? 15.721 -17.551 -5.470 1.00 41.91 91 ALA A O 1
ATOM 691 N N . PRO A 1 92 ? 15.696 -18.979 -3.707 1.00 49.75 92 PRO A N 1
ATOM 692 C CA . PRO A 1 92 ? 16.795 -18.350 -2.980 1.00 49.75 92 PRO A CA 1
ATOM 693 C C . PRO A 1 92 ? 18.112 -18.357 -3.763 1.00 49.75 92 PRO A C 1
ATOM 695 O O . PRO A 1 92 ? 18.324 -19.289 -4.574 1.00 49.75 92 PRO A O 1
#

pLDDT: mean 80.78, std 11.92, range [41.91, 93.44]

Foldseek 3Di:
DVVQLVVQLCVLLVVLQVDQDDDLVSLVVSLVSNLVSCVVVVHDNVLSVVLSVQLSCCLVVDDPPPVDGSSVSSVVSSVVSVCVSVDVPPDD

Sequence (92 aa):
MFESLSDRLSGILNALTRRGALSEEDVNAALREVRRALIEADVALDVVRSFTDKVRERAVGQEVVKSVTPGQMVIKIVNDVLVDTLGSDAAP